Protein AF-A0A7R8V3U2-F1 (afdb_monomer_lite)

InterPro domains:
  IPR004119 Ecdysteroid kinase-like [PF02958] (1-70)
  IPR011009 Protein kinase-like domain superfamily [SSF56112] (1-58)

pLDDT: mean 94.87, std 3.19, range [77.06, 98.0]

Secondary structure (DSSP, 8-state):
--GGGEEEEEETTEEEEEEE---TT--S--HHHHHHHHHHHSS-HHHHHHHHHHIIIIIIIHHHHHHHHHTT-S----HHHHHHH--

Foldseek 3Di:
DECVQKDFDDDPRDGDDIDGHDCVPDDPDDPLVVVQVHLVHYDDPVCSVPCVCVCLPPPPLVVQQVVCVVVVPPDRDDSVRSVVSHD

Organism: Hermetia illucens (NCBI:txid343691)

Radius of gyration: 14.18 Å; chains: 1; bounding box: 32×32×34 Å

Structure (mmCIF, N/CA/C/O backbone):
data_AF-A0A7R8V3U2-F1
#
_entry.id   AF-A0A7R8V3U2-F1
#
loop_
_atom_site.group_PDB
_atom_site.id
_atom_site.type_symbol
_atom_site.label_atom_id
_atom_site.label_alt_id
_atom_site.label_comp_id
_atom_site.label_asym_id
_atom_site.label_entity_id
_atom_site.label_seq_id
_atom_site.pdbx_PDB_ins_code
_atom_site.Cartn_x
_atom_site.Cartn_y
_atom_site.Cartn_z
_atom_site.occupancy
_atom_site.B_iso_or_equiv
_atom_site.auth_seq_id
_atom_site.auth_comp_id
_atom_site.auth_asym_id
_atom_site.auth_atom_id
_atom_site.pdbx_PDB_model_num
ATOM 1 N N . MET A 1 1 ? -6.525 4.745 -5.285 1.00 81.25 1 MET A N 1
ATOM 2 C CA . MET A 1 1 ? -7.842 4.584 -4.610 1.00 81.25 1 MET A CA 1
ATOM 3 C C . MET A 1 1 ? -7.986 5.519 -3.408 1.00 81.25 1 MET A C 1
ATOM 5 O O . MET A 1 1 ? -7.019 5.685 -2.679 1.00 81.25 1 MET A O 1
ATOM 9 N N . TRP A 1 2 ? -9.155 6.127 -3.195 1.00 88.94 2 TRP A N 1
ATOM 10 C CA . TRP A 1 2 ? -9.461 6.963 -2.020 1.00 88.94 2 TRP A CA 1
ATOM 11 C C . TRP A 1 2 ? -10.223 6.149 -0.967 1.00 88.94 2 TRP A C 1
ATOM 13 O O . TRP A 1 2 ? -11.092 5.363 -1.337 1.00 88.94 2 TRP A O 1
ATOM 23 N N . VAL A 1 3 ? -9.935 6.334 0.327 1.00 89.75 3 VAL A N 1
ATOM 24 C CA . VAL A 1 3 ? -10.565 5.554 1.414 1.00 89.75 3 VAL A CA 1
ATOM 25 C C . VAL A 1 3 ? -12.091 5.655 1.453 1.00 89.75 3 VAL A C 1
ATOM 27 O O . VAL A 1 3 ? -12.740 4.690 1.837 1.00 89.75 3 VAL A O 1
ATOM 30 N N . ASN A 1 4 ? -12.686 6.755 0.985 1.00 92.62 4 ASN A N 1
ATOM 31 C CA . ASN A 1 4 ? -14.149 6.882 0.950 1.00 92.62 4 ASN A CA 1
ATOM 32 C C . ASN A 1 4 ? -14.814 5.978 -0.100 1.00 92.62 4 ASN A C 1
ATOM 34 O O . ASN A 1 4 ? -16.014 5.731 -0.012 1.00 92.62 4 ASN A O 1
ATOM 38 N N . ASN A 1 5 ? -14.040 5.431 -1.041 1.00 94.81 5 ASN A N 1
ATOM 39 C CA . ASN A 1 5 ? -14.507 4.428 -2.000 1.00 94.81 5 ASN A CA 1
ATOM 40 C C . ASN A 1 5 ? -14.345 2.995 -1.450 1.00 94.81 5 ASN A C 1
ATOM 42 O O . ASN A 1 5 ? -14.396 2.020 -2.201 1.00 94.81 5 ASN A O 1
ATOM 46 N N . ILE A 1 6 ? -14.144 2.858 -0.136 1.00 95.25 6 ILE A N 1
ATOM 47 C CA . ILE A 1 6 ? -14.029 1.589 0.576 1.00 95.25 6 ILE A CA 1
ATOM 48 C C . ILE A 1 6 ? -15.096 1.557 1.669 1.00 95.25 6 ILE A C 1
ATOM 50 O O . ILE A 1 6 ? -15.099 2.382 2.580 1.00 95.25 6 ILE A O 1
ATOM 54 N N . MET A 1 7 ? -15.999 0.582 1.594 1.00 96.50 7 MET A N 1
ATOM 55 C CA . MET A 1 7 ? -16.993 0.345 2.638 1.00 96.50 7 MET A CA 1
ATOM 56 C C . MET A 1 7 ? -16.564 -0.814 3.528 1.00 96.50 7 MET A C 1
ATOM 58 O O . MET A 1 7 ? -16.140 -1.865 3.044 1.00 96.50 7 MET A O 1
ATOM 62 N N . PHE A 1 8 ? -16.744 -0.634 4.833 1.00 96.62 8 PHE A N 1
ATOM 63 C CA . PHE A 1 8 ? -16.450 -1.638 5.847 1.00 96.62 8 PHE A CA 1
ATOM 64 C C . PHE A 1 8 ? -17.748 -2.079 6.528 1.00 96.62 8 PHE A C 1
ATOM 66 O O . PHE A 1 8 ? -18.535 -1.246 6.980 1.00 96.62 8 PHE A O 1
ATOM 73 N N . LYS A 1 9 ? -17.970 -3.392 6.623 1.00 97.38 9 LYS A N 1
ATOM 74 C CA . LYS A 1 9 ? -19.007 -3.965 7.491 1.00 97.38 9 LYS A CA 1
ATOM 75 C C . LYS A 1 9 ? -18.427 -4.103 8.893 1.00 97.38 9 LYS A C 1
ATOM 77 O O . LYS A 1 9 ? -17.352 -4.680 9.029 1.00 97.38 9 LYS A O 1
ATOM 82 N N . TYR A 1 10 ? -19.146 -3.636 9.910 1.00 97.56 10 TYR A N 1
ATOM 83 C CA . TYR A 1 10 ? -18.732 -3.751 11.309 1.00 97.56 10 TYR A CA 1
ATOM 84 C C . TYR A 1 10 ? -19.639 -4.704 12.083 1.00 97.56 10 TYR A C 1
ATOM 86 O O . TYR A 1 10 ? -20.861 -4.648 11.950 1.00 97.56 10 TYR A O 1
ATOM 94 N N . GLU A 1 11 ? -19.035 -5.538 12.922 1.00 97.56 11 GLU A N 1
ATOM 95 C CA . GLU A 1 11 ? -19.712 -6.357 13.931 1.00 97.56 11 GLU A CA 1
ATOM 96 C C . GLU A 1 11 ? -18.960 -6.162 15.252 1.00 97.56 11 GLU A C 1
ATOM 98 O O . GLU A 1 11 ? -17.731 -6.148 15.266 1.00 97.56 11 GLU A O 1
ATOM 103 N N . GLU A 1 12 ? -19.686 -5.906 16.344 1.00 96.62 12 GLU A N 1
ATOM 104 C CA . GLU A 1 12 ? -19.097 -5.648 17.675 1.00 96.62 12 GLU A CA 1
ATOM 105 C C . GLU A 1 12 ? -17.994 -4.562 17.675 1.00 96.62 12 GLU A C 1
ATOM 107 O O . GLU A 1 12 ? -17.007 -4.631 18.403 1.00 96.62 12 GLU A O 1
ATOM 112 N N . GLY A 1 13 ? -18.141 -3.539 16.824 1.00 95.25 13 GLY A N 1
ATOM 113 C CA . GLY A 1 13 ? -17.180 -2.436 16.698 1.00 95.25 13 GLY A CA 1
ATOM 114 C C . GLY A 1 13 ? -15.927 -2.748 15.872 1.00 95.25 13 GLY A C 1
ATOM 115 O O . GLY A 1 13 ? -15.099 -1.859 15.684 1.00 95.25 13 GLY A O 1
ATOM 116 N N . SER A 1 14 ? -15.799 -3.961 15.329 1.00 95.62 14 SER A N 1
ATOM 117 C CA . SER A 1 14 ? -14.654 -4.382 14.513 1.00 95.62 14 SER A CA 1
ATOM 118 C C . SER A 1 14 ? -15.045 -4.589 13.045 1.00 95.62 14 SER A C 1
ATOM 120 O O . SER A 1 14 ? -16.127 -5.114 12.773 1.00 95.62 14 SER A O 1
ATOM 122 N N . PRO A 1 15 ? -14.199 -4.196 12.073 1.00 96.06 15 PRO A N 1
ATOM 123 C CA . PRO A 1 15 ? -14.481 -4.433 10.663 1.00 96.06 15 PRO A CA 1
ATOM 124 C C . PRO A 1 15 ? -14.349 -5.929 10.341 1.00 96.06 15 PRO A C 1
ATOM 126 O O . PRO A 1 15 ? -13.297 -6.524 10.565 1.00 96.06 15 PRO A O 1
ATOM 129 N N . THR A 1 16 ? -15.401 -6.536 9.792 1.00 97.38 16 THR A N 1
ATOM 130 C CA . THR A 1 16 ? -15.422 -7.962 9.421 1.00 97.38 16 THR A CA 1
ATOM 131 C C . THR A 1 16 ? -15.344 -8.189 7.919 1.00 97.38 16 THR A C 1
ATOM 133 O O . THR A 1 16 ? -14.859 -9.227 7.479 1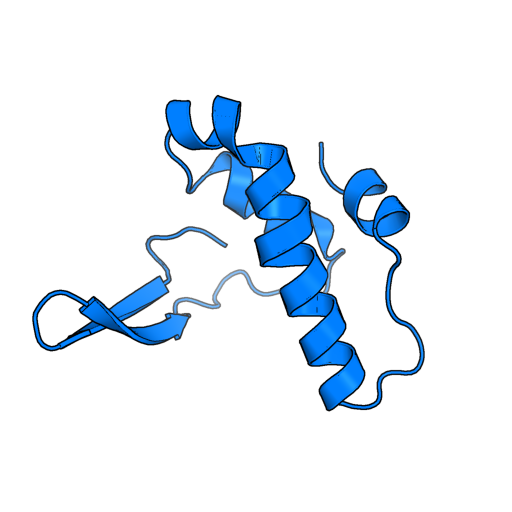.00 97.38 16 THR A O 1
ATOM 136 N N . HIS A 1 17 ? -15.818 -7.231 7.119 1.00 97.25 17 HIS A N 1
ATOM 137 C CA . HIS A 1 17 ? -15.798 -7.316 5.660 1.00 97.25 17 HIS A CA 1
ATOM 138 C C . HIS A 1 17 ? -15.445 -5.964 5.057 1.00 97.25 17 HIS A C 1
ATOM 140 O O . HIS A 1 17 ? -15.738 -4.916 5.633 1.00 97.25 17 HIS A O 1
ATOM 146 N N . VAL A 1 18 ? -14.858 -6.004 3.866 1.00 96.00 18 VAL A N 1
ATOM 147 C CA . VAL A 1 18 ? -14.497 -4.820 3.096 1.00 96.00 18 VAL A CA 1
ATOM 148 C C . VAL A 1 18 ? -14.943 -4.998 1.652 1.00 96.00 18 VAL A C 1
ATOM 150 O O . VAL A 1 18 ? -14.778 -6.075 1.076 1.00 96.00 18 VAL A O 1
ATOM 153 N N . VAL A 1 19 ? -15.512 -3.948 1.069 1.00 96.38 19 VAL A N 1
ATOM 154 C CA . VAL A 1 19 ? -15.823 -3.885 -0.361 1.00 96.38 19 VAL A CA 1
ATOM 155 C C . VAL A 1 19 ? -15.332 -2.562 -0.934 1.00 96.38 19 VAL A C 1
ATOM 157 O O . VAL A 1 19 ? -15.471 -1.510 -0.312 1.00 96.38 19 VAL A O 1
ATOM 160 N N . MET A 1 20 ? -14.742 -2.625 -2.125 1.00 95.56 20 MET A N 1
ATOM 161 C CA . MET A 1 20 ? -14.349 -1.449 -2.899 1.00 95.56 20 MET A CA 1
ATOM 162 C C . MET A 1 20 ? -15.496 -1.094 -3.842 1.00 95.56 20 MET A C 1
ATOM 164 O O . MET A 1 20 ? -16.099 -1.984 -4.446 1.00 95.56 20 MET A O 1
ATOM 168 N N . ILE A 1 21 ? -15.809 0.191 -3.941 1.00 95.50 21 ILE A N 1
ATOM 169 C CA . ILE A 1 21 ? -16.870 0.720 -4.796 1.00 95.50 21 ILE A CA 1
ATOM 170 C C . ILE A 1 21 ? -16.326 1.823 -5.700 1.00 95.50 21 ILE A C 1
ATOM 172 O O . ILE A 1 21 ? -15.170 2.216 -5.583 1.00 95.50 21 ILE A O 1
ATOM 176 N N . ASP A 1 22 ? -17.184 2.324 -6.588 1.00 95.38 22 ASP A N 1
ATOM 177 C CA . ASP A 1 22 ? -16.885 3.464 -7.454 1.00 95.38 22 ASP A CA 1
ATOM 178 C C . ASP A 1 22 ? -15.621 3.270 -8.322 1.00 95.38 22 ASP A C 1
ATOM 180 O O . ASP A 1 22 ? -14.562 3.865 -8.115 1.00 95.38 22 ASP A O 1
ATOM 184 N N . PHE A 1 23 ? -15.762 2.403 -9.331 1.00 94.25 23 PHE A N 1
ATOM 185 C CA . PHE A 1 23 ? -14.712 2.029 -10.288 1.00 94.25 23 PHE A CA 1
ATOM 186 C C . PHE A 1 23 ? -14.669 2.929 -11.536 1.00 94.25 23 PHE A C 1
ATOM 188 O O . PHE A 1 23 ? -14.087 2.554 -12.553 1.00 94.25 23 PHE A O 1
ATOM 195 N N . GLN A 1 24 ? -15.279 4.119 -11.494 1.00 93.75 24 GLN A N 1
ATOM 196 C CA . GLN A 1 24 ? -15.377 5.012 -12.659 1.00 93.75 24 GLN A CA 1
ATOM 197 C C . GLN A 1 24 ? -14.010 5.457 -13.220 1.00 93.75 24 GLN A C 1
ATOM 199 O O . GLN A 1 24 ? -13.913 5.820 -14.388 1.00 93.75 24 GLN A O 1
ATOM 204 N N . GLY A 1 25 ? -12.954 5.412 -12.397 1.00 88.44 25 GLY A N 1
ATOM 205 C CA . GLY A 1 25 ? -11.578 5.764 -12.765 1.00 88.44 25 GLY A CA 1
ATOM 206 C C . GLY A 1 25 ? -10.625 4.575 -12.936 1.00 88.44 25 GLY A C 1
ATOM 207 O O . GLY A 1 25 ? -9.413 4.780 -12.945 1.00 88.44 25 GLY A O 1
ATOM 208 N N . SER A 1 26 ? -11.124 3.338 -13.010 1.00 91.75 26 SER A N 1
ATOM 209 C CA . SER A 1 26 ? -10.264 2.157 -13.147 1.00 91.75 26 SER A CA 1
ATOM 210 C C . SER A 1 26 ? -9.614 2.076 -14.530 1.00 91.75 26 SER A C 1
ATOM 212 O O . SER A 1 26 ? -10.288 2.156 -15.555 1.00 91.75 26 SER A O 1
ATOM 214 N N . ALA A 1 27 ? -8.298 1.867 -14.556 1.00 93.75 27 ALA A N 1
ATOM 215 C CA . ALA A 1 27 ? -7.505 1.757 -15.777 1.00 93.75 27 ALA A CA 1
ATOM 216 C C . ALA A 1 27 ? -6.344 0.764 -15.598 1.00 93.75 27 ALA A C 1
ATOM 218 O O . ALA A 1 27 ? -5.924 0.482 -14.478 1.00 93.75 27 ALA A O 1
ATOM 219 N N . PHE A 1 28 ? -5.801 0.257 -16.709 1.00 94.25 28 PHE A N 1
ATOM 220 C CA . PHE A 1 28 ? -4.567 -0.534 -16.702 1.00 94.25 28 PHE A CA 1
ATOM 221 C C . PHE A 1 28 ? -3.355 0.397 -16.680 1.00 94.25 28 PHE A C 1
ATOM 223 O O . PHE A 1 28 ? -3.034 1.040 -17.679 1.00 94.25 28 PHE A O 1
ATOM 230 N N . VAL A 1 29 ? -2.699 0.480 -15.529 1.00 92.19 29 VAL A N 1
ATOM 231 C CA . VAL A 1 29 ? -1.595 1.405 -15.246 1.00 92.19 29 VAL A CA 1
ATOM 232 C C . VAL A 1 29 ? -0.565 0.733 -14.333 1.00 92.19 29 VAL A C 1
ATOM 234 O O . VAL A 1 29 ? -0.767 -0.394 -13.882 1.00 92.19 29 VAL A O 1
ATOM 237 N N . SER A 1 30 ? 0.552 1.415 -14.068 1.00 92.31 30 SER A N 1
ATOM 238 C CA . SER A 1 30 ? 1.527 0.970 -13.064 1.00 92.31 30 SER A CA 1
ATOM 239 C C . SER A 1 30 ? 0.882 0.881 -11.673 1.00 92.31 30 SER A C 1
ATOM 241 O O . SER A 1 30 ? 0.078 1.733 -11.288 1.00 92.31 30 SER A O 1
ATOM 243 N N . LEU A 1 31 ? 1.285 -0.145 -10.920 1.00 89.00 31 LEU A N 1
ATOM 244 C CA . LEU A 1 31 ? 0.844 -0.451 -9.555 1.00 89.00 31 LEU A CA 1
ATOM 245 C C . LEU A 1 31 ? 1.057 0.745 -8.613 1.00 89.00 31 LEU A C 1
ATOM 247 O O . LEU A 1 31 ? 0.230 1.045 -7.748 1.00 89.00 31 LEU A O 1
ATOM 251 N N . GLY A 1 32 ? 2.156 1.469 -8.815 1.00 92.81 32 GLY A N 1
ATOM 252 C CA . GLY A 1 32 ? 2.531 2.637 -8.044 1.00 92.81 32 GLY A CA 1
ATOM 253 C C . GLY A 1 32 ? 1.549 3.786 -8.167 1.00 92.81 32 GLY A C 1
ATOM 254 O O . GLY A 1 32 ? 1.437 4.561 -7.219 1.00 92.81 32 GLY A O 1
ATOM 255 N N . LEU A 1 33 ? 0.799 3.908 -9.269 1.00 93.69 33 LEU A N 1
ATOM 256 C CA . LEU A 1 33 ? -0.207 4.967 -9.375 1.00 93.69 33 LEU A CA 1
ATOM 257 C C . LEU A 1 33 ? -1.268 4.808 -8.280 1.00 93.69 33 LEU A C 1
ATOM 259 O O . LEU A 1 33 ? -1.595 5.777 -7.592 1.00 93.69 33 LEU A O 1
ATOM 263 N N . ASP A 1 34 ? -1.737 3.580 -8.058 1.00 92.31 34 ASP A N 1
ATOM 264 C CA . ASP A 1 34 ? -2.735 3.288 -7.032 1.00 92.31 34 ASP A CA 1
ATOM 265 C C . ASP A 1 34 ? -2.212 3.538 -5.617 1.00 92.31 34 ASP A C 1
ATOM 267 O O . ASP A 1 34 ? -2.924 4.140 -4.802 1.00 92.31 34 ASP A O 1
ATOM 271 N N . VAL A 1 35 ? -0.972 3.122 -5.334 1.00 93.94 35 VAL A N 1
ATOM 272 C CA . VAL A 1 35 ? -0.338 3.280 -4.014 1.00 93.94 35 VAL A CA 1
ATOM 273 C C . VAL A 1 35 ? -0.083 4.743 -3.697 1.00 93.94 35 VAL A C 1
ATOM 275 O O . VAL A 1 35 ? -0.468 5.209 -2.626 1.00 93.94 35 VAL A O 1
ATOM 278 N N . ASN A 1 36 ? 0.529 5.486 -4.622 1.00 94.94 36 ASN A N 1
ATOM 279 C CA . ASN A 1 36 ? 0.809 6.907 -4.424 1.00 94.94 36 ASN A CA 1
ATOM 280 C C . ASN A 1 36 ? -0.488 7.692 -4.240 1.00 94.94 36 ASN A C 1
ATOM 282 O O . ASN A 1 36 ? -0.586 8.511 -3.329 1.00 94.94 36 ASN A O 1
ATOM 286 N N . TYR A 1 37 ? -1.505 7.405 -5.057 1.00 93.94 37 TYR A N 1
ATOM 287 C CA . TYR A 1 37 ? -2.806 8.043 -4.909 1.00 93.94 37 TYR A CA 1
ATOM 288 C C . TYR A 1 37 ? -3.422 7.745 -3.538 1.00 93.94 37 TYR A C 1
ATOM 290 O O . TYR A 1 37 ? -3.917 8.654 -2.873 1.00 93.94 37 TYR A O 1
ATOM 298 N N . PHE A 1 38 ? -3.380 6.485 -3.086 1.00 94.50 38 PHE A N 1
ATOM 299 C CA . PHE A 1 38 ? -3.894 6.125 -1.767 1.00 94.50 38 PHE A CA 1
ATOM 300 C C . PHE A 1 38 ? -3.146 6.864 -0.656 1.00 94.50 38 PHE A C 1
ATOM 302 O O . PHE A 1 38 ? -3.793 7.506 0.168 1.00 94.50 38 PHE A O 1
ATOM 309 N N . LEU A 1 39 ? -1.809 6.831 -0.665 1.00 95.12 39 LEU A N 1
ATOM 310 C CA . LEU A 1 39 ? -0.961 7.483 0.338 1.00 95.12 39 LEU A CA 1
ATOM 311 C C . LEU A 1 39 ? -1.132 9.007 0.375 1.00 95.12 39 LEU A C 1
ATOM 313 O O . LEU A 1 39 ? -1.009 9.593 1.446 1.00 95.12 39 LEU A O 1
ATOM 317 N N . ALA A 1 40 ? -1.435 9.637 -0.760 1.00 94.31 40 ALA A N 1
ATOM 318 C CA . ALA A 1 40 ? -1.678 11.074 -0.835 1.00 94.31 40 ALA A CA 1
ATOM 319 C C . ALA A 1 40 ? -3.071 11.478 -0.322 1.00 94.31 40 ALA A C 1
ATOM 321 O O . ALA A 1 40 ? -3.217 12.543 0.271 1.00 94.31 40 ALA A O 1
ATOM 322 N N . MET A 1 41 ? -4.092 10.647 -0.557 1.00 93.94 41 MET A N 1
ATOM 323 C CA . MET A 1 41 ? -5.497 11.038 -0.363 1.00 93.94 41 MET A CA 1
ATOM 324 C C . MET A 1 41 ? -6.165 10.443 0.880 1.00 93.94 41 MET A C 1
ATOM 326 O O . MET A 1 41 ? -7.248 10.896 1.249 1.00 93.94 41 MET A O 1
ATOM 330 N N . SER A 1 42 ? -5.592 9.398 1.484 1.00 95.44 42 SER A N 1
ATOM 331 C CA . SER A 1 42 ? -6.307 8.573 2.471 1.00 95.44 42 SER A CA 1
ATOM 332 C C . SER A 1 42 ? -5.761 8.648 3.902 1.00 95.44 42 SER A C 1
ATOM 334 O O . SER A 1 42 ? -6.559 8.872 4.814 1.00 95.44 42 SER A O 1
ATOM 336 N N . PRO A 1 43 ? -4.453 8.461 4.170 1.00 95.44 43 PRO A N 1
ATOM 337 C CA . PRO A 1 43 ? -3.936 8.542 5.529 1.00 95.44 43 PRO A CA 1
ATOM 338 C C . PRO A 1 43 ? -4.011 9.965 6.084 1.00 95.44 43 PRO A C 1
ATOM 340 O O . PRO A 1 43 ? -3.812 10.945 5.368 1.00 95.44 43 PRO A O 1
ATOM 343 N N . SER A 1 44 ? -4.196 10.087 7.399 1.00 96.06 44 SER A N 1
ATOM 344 C CA . SER A 1 44 ? -3.948 11.366 8.063 1.00 96.06 44 SER A CA 1
ATOM 345 C C . SER A 1 44 ? -2.457 11.731 7.970 1.00 96.06 44 SER A C 1
ATOM 347 O O . SER A 1 44 ? -1.613 10.829 7.909 1.00 96.06 44 SER A O 1
ATOM 349 N N . PRO A 1 45 ? -2.089 13.024 8.042 1.00 96.00 45 PRO A N 1
ATOM 350 C CA . PRO A 1 45 ? -0.687 13.443 7.982 1.00 96.00 45 PRO A CA 1
ATOM 351 C C . PRO A 1 45 ? 0.202 12.746 9.019 1.00 96.00 45 PRO A C 1
ATOM 353 O O . PRO A 1 45 ? 1.325 12.354 8.719 1.00 96.00 45 PRO A O 1
ATOM 356 N N . HIS A 1 46 ? -0.323 12.522 10.228 1.00 97.44 46 HIS A N 1
ATOM 357 C CA . HIS A 1 46 ? 0.391 11.803 11.281 1.00 97.44 46 HIS A CA 1
ATOM 358 C C . HIS A 1 46 ? 0.663 10.341 10.907 1.00 97.44 46 HIS A C 1
ATOM 360 O O . HIS A 1 46 ? 1.761 9.838 11.141 1.00 97.44 46 HIS A O 1
ATOM 366 N N . VAL A 1 47 ? -0.322 9.644 10.334 1.00 96.94 47 VAL A N 1
ATOM 367 C CA . VAL A 1 47 ? -0.134 8.259 9.883 1.00 96.94 47 VAL A CA 1
ATOM 368 C C . VAL A 1 47 ? 0.850 8.224 8.721 1.00 96.94 47 VAL A C 1
ATOM 370 O O . VAL A 1 47 ? 1.785 7.434 8.761 1.00 96.94 47 VAL A O 1
ATOM 373 N N . LEU A 1 48 ? 0.707 9.107 7.731 1.00 95.69 48 LEU A N 1
ATOM 374 C CA . LEU A 1 48 ? 1.631 9.161 6.601 1.00 95.69 48 LEU A CA 1
ATOM 375 C C . LEU A 1 48 ? 3.073 9.399 7.069 1.00 95.69 48 LEU A C 1
ATOM 377 O O . LEU A 1 48 ? 3.969 8.673 6.664 1.00 95.69 48 LEU A O 1
ATOM 381 N N . MET A 1 49 ? 3.304 10.351 7.973 1.00 95.88 49 MET A N 1
ATOM 382 C CA . MET A 1 49 ? 4.654 10.678 8.441 1.00 95.88 49 MET A CA 1
ATOM 383 C C . MET A 1 49 ? 5.309 9.550 9.248 1.00 95.88 49 MET A C 1
ATOM 385 O O . MET A 1 49 ? 6.510 9.344 9.138 1.00 95.88 49 MET A O 1
ATOM 389 N N . ASN A 1 50 ? 4.536 8.822 10.058 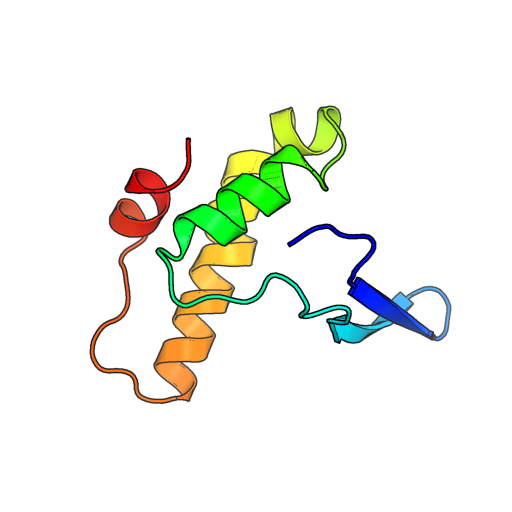1.00 97.81 50 ASN A N 1
ATOM 390 C CA . ASN A 1 50 ? 5.094 7.855 11.010 1.00 97.81 50 ASN A CA 1
ATOM 391 C C . ASN A 1 50 ? 4.956 6.390 10.575 1.00 97.81 50 ASN A C 1
ATOM 393 O O . ASN A 1 50 ? 5.522 5.505 11.216 1.00 97.81 50 ASN A O 1
ATOM 397 N N . LYS A 1 51 ? 4.135 6.109 9.557 1.00 97.31 51 LYS A N 1
ATOM 398 C CA . LYS A 1 51 ? 3.750 4.749 9.153 1.00 97.31 51 LYS A CA 1
ATOM 399 C C . LYS A 1 51 ? 3.873 4.499 7.652 1.00 97.31 51 LYS A C 1
ATOM 401 O O . LYS A 1 51 ? 3.456 3.432 7.210 1.00 97.31 51 LYS A O 1
ATOM 406 N N . LYS A 1 52 ? 4.444 5.421 6.863 1.00 95.50 52 LYS A N 1
ATOM 407 C CA . LYS A 1 52 ? 4.606 5.243 5.407 1.00 95.50 52 LYS A CA 1
ATOM 408 C C . LYS A 1 52 ? 5.339 3.948 5.069 1.00 95.50 52 LYS A C 1
ATOM 410 O O . LYS A 1 52 ? 4.804 3.167 4.284 1.00 95.50 52 LYS A O 1
ATOM 415 N N . GLU A 1 53 ? 6.499 3.673 5.673 1.00 96.06 53 GLU A N 1
ATOM 416 C CA . GLU A 1 53 ? 7.215 2.421 5.393 1.00 96.06 53 GLU A CA 1
ATOM 417 C C . GLU A 1 53 ? 6.385 1.197 5.785 1.00 96.06 53 GLU A C 1
ATOM 419 O O . GLU A 1 53 ? 6.301 0.241 5.023 1.00 96.06 53 GLU A O 1
ATOM 424 N N . GLU A 1 54 ? 5.709 1.232 6.935 1.00 97.06 54 GLU A N 1
ATOM 425 C CA . GLU A 1 54 ? 4.875 0.116 7.390 1.00 97.06 54 GLU A CA 1
ATOM 426 C C . GLU A 1 54 ? 3.699 -0.161 6.435 1.00 97.06 54 GLU A C 1
ATOM 428 O O . GLU A 1 54 ? 3.423 -1.319 6.112 1.00 97.06 54 GLU A O 1
ATOM 433 N N . LEU A 1 55 ? 3.047 0.890 5.929 1.00 96.19 55 LEU A N 1
ATOM 434 C CA . LEU A 1 55 ? 1.971 0.787 4.941 1.00 96.19 55 LEU A CA 1
ATOM 435 C C . LEU A 1 55 ? 2.469 0.216 3.606 1.00 96.19 55 LEU A C 1
ATOM 437 O O . LEU A 1 55 ? 1.784 -0.607 2.999 1.00 96.19 55 LEU A O 1
ATOM 441 N N . ILE A 1 56 ? 3.658 0.612 3.152 1.00 96.44 56 ILE A N 1
ATOM 442 C CA . ILE A 1 56 ? 4.227 0.127 1.887 1.00 96.44 56 ILE A CA 1
ATOM 443 C C . ILE A 1 56 ? 4.705 -1.319 2.032 1.00 96.44 56 ILE A C 1
ATOM 445 O O . ILE A 1 56 ? 4.329 -2.178 1.238 1.00 96.44 56 ILE A O 1
ATOM 449 N N . GLU A 1 57 ? 5.533 -1.599 3.037 1.00 96.38 57 GLU A N 1
ATOM 450 C CA . GLU A 1 57 ? 6.213 -2.886 3.171 1.00 96.38 57 GLU A CA 1
ATOM 451 C C . GLU A 1 57 ? 5.282 -3.971 3.702 1.00 96.38 57 GLU A C 1
ATOM 453 O O . GLU A 1 57 ? 5.214 -5.055 3.125 1.00 96.38 57 GLU A O 1
ATOM 458 N N . LYS A 1 58 ? 4.555 -3.698 4.793 1.00 96.06 58 LYS A N 1
ATOM 459 C CA . LYS A 1 58 ? 3.769 -4.731 5.479 1.00 96.06 58 LYS A CA 1
ATOM 460 C C . LYS A 1 58 ? 2.348 -4.842 4.955 1.00 96.06 58 LYS A C 1
ATOM 462 O O . LYS A 1 58 ? 1.845 -5.955 4.856 1.00 96.06 58 LYS A O 1
ATOM 467 N N . ALA A 1 59 ? 1.692 -3.722 4.650 1.00 95.12 59 ALA A N 1
ATOM 468 C CA . ALA A 1 59 ? 0.310 -3.765 4.178 1.00 95.12 59 ALA A CA 1
ATOM 469 C C . ALA A 1 59 ? 0.245 -4.009 2.664 1.00 95.12 59 ALA A C 1
ATOM 471 O O . ALA A 1 59 ? -0.332 -5.006 2.229 1.00 95.12 59 ALA A O 1
ATOM 472 N N . TYR A 1 60 ? 0.865 -3.143 1.859 1.00 95.81 60 TYR A N 1
ATOM 473 C CA . TYR A 1 60 ? 0.744 -3.225 0.405 1.00 95.81 60 TYR A CA 1
ATOM 474 C C . TYR A 1 60 ? 1.590 -4.348 -0.209 1.00 95.81 60 TYR A C 1
ATOM 476 O O . TYR A 1 60 ? 1.042 -5.237 -0.858 1.00 95.81 60 TYR A O 1
ATOM 484 N N . PHE A 1 61 ? 2.911 -4.349 0.007 1.00 96.94 61 PHE A N 1
ATOM 485 C CA . PHE A 1 61 ? 3.816 -5.298 -0.650 1.00 96.94 61 PHE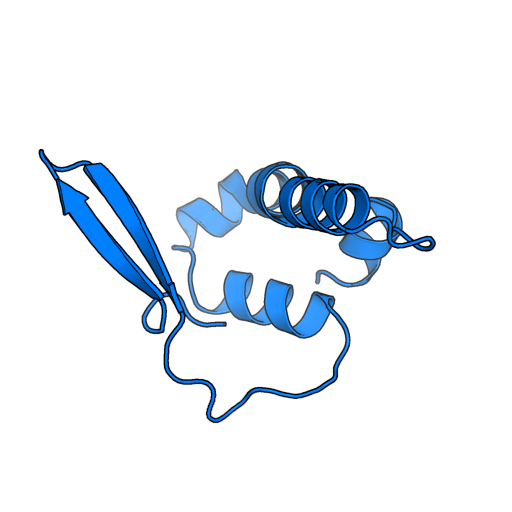 A CA 1
ATOM 486 C C . PHE A 1 61 ? 3.531 -6.752 -0.259 1.00 96.94 61 PHE A C 1
ATOM 488 O O . PHE A 1 61 ? 3.390 -7.594 -1.146 1.00 96.94 61 PHE A O 1
ATOM 495 N N . LEU A 1 62 ? 3.392 -7.061 1.037 1.00 97.62 62 LEU A N 1
ATOM 496 C CA . LEU A 1 62 ? 3.048 -8.427 1.453 1.00 97.62 62 LEU A CA 1
ATOM 497 C C . LEU A 1 62 ? 1.664 -8.847 0.949 1.00 97.62 62 LEU A C 1
ATOM 499 O O . LEU A 1 62 ? 1.510 -9.978 0.497 1.00 97.62 62 LEU A O 1
ATOM 503 N N . GLY A 1 63 ? 0.670 -7.952 0.976 1.00 96.62 63 GLY A N 1
ATOM 504 C CA . GLY A 1 63 ? -0.662 -8.234 0.437 1.00 96.62 63 GLY A CA 1
ATOM 505 C C . GLY A 1 63 ? -0.626 -8.566 -1.057 1.00 96.62 63 GLY A C 1
ATOM 506 O O . GLY A 1 63 ? -1.191 -9.579 -1.480 1.00 96.62 63 GLY A O 1
ATOM 507 N N . LEU A 1 64 ? 0.096 -7.761 -1.842 1.00 96.06 64 LEU A N 1
ATOM 508 C CA . LEU A 1 64 ? 0.308 -7.981 -3.272 1.00 96.06 64 LEU A CA 1
ATOM 509 C C . LEU A 1 64 ? 1.028 -9.308 -3.524 1.00 96.06 64 LEU A C 1
ATOM 511 O O . LEU A 1 64 ? 0.524 -10.145 -4.271 1.00 96.06 64 LEU A O 1
ATOM 515 N N . LYS A 1 65 ? 2.171 -9.525 -2.865 1.00 97.31 65 LYS A N 1
ATOM 516 C CA . LYS A 1 65 ? 2.979 -10.741 -2.997 1.00 97.31 65 LYS A CA 1
ATOM 517 C C . LYS A 1 65 ? 2.158 -11.993 -2.691 1.00 97.31 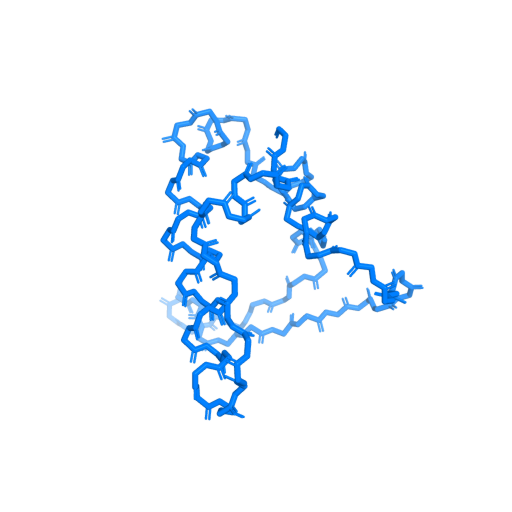65 LYS A C 1
ATOM 519 O O . LYS A 1 65 ? 2.057 -12.868 -3.545 1.00 97.31 65 LYS A O 1
ATOM 524 N N . ASN A 1 66 ? 1.514 -12.041 -1.526 1.00 97.94 66 ASN A N 1
ATOM 525 C CA . ASN A 1 66 ? 0.719 -13.193 -1.099 1.00 97.94 66 ASN A CA 1
ATOM 526 C C . ASN A 1 66 ? -0.434 -13.476 -2.074 1.00 97.94 66 ASN A C 1
ATOM 528 O O . ASN A 1 66 ? -0.753 -14.632 -2.348 1.00 97.94 66 ASN A O 1
ATOM 532 N N . THR A 1 67 ? -1.058 -12.426 -2.617 1.00 97.00 67 THR A N 1
ATOM 533 C CA . THR A 1 67 ? -2.139 -12.565 -3.601 1.00 97.00 67 THR A CA 1
ATOM 534 C C . THR A 1 67 ? -1.614 -13.139 -4.915 1.00 97.00 67 THR A C 1
ATOM 536 O O . THR A 1 67 ? -2.180 -14.102 -5.431 1.00 97.00 67 THR A O 1
ATOM 539 N N . LEU A 1 68 ? -0.511 -12.606 -5.443 1.00 97.06 68 LEU A N 1
ATOM 540 C CA . LEU A 1 68 ? 0.100 -13.101 -6.680 1.00 97.06 68 LEU A CA 1
ATOM 541 C C . LEU A 1 68 ? 0.581 -14.555 -6.541 1.00 97.06 68 LEU A C 1
ATOM 543 O O . LEU A 1 68 ? 0.326 -15.364 -7.434 1.00 97.06 68 LEU A O 1
ATOM 547 N N . GLU A 1 69 ? 1.196 -14.909 -5.408 1.00 97.69 69 GLU A N 1
ATOM 548 C CA . GLU A 1 69 ? 1.615 -16.283 -5.093 1.00 97.69 69 GLU A CA 1
ATOM 549 C C . GLU A 1 69 ? 0.420 -17.238 -5.037 1.00 97.69 69 GLU A C 1
ATOM 551 O O . GLU A 1 69 ? 0.432 -18.288 -5.683 1.00 97.69 69 GLU A O 1
ATOM 556 N N . LYS A 1 70 ? -0.651 -16.851 -4.332 1.00 98.00 70 LYS A N 1
ATOM 557 C CA . LYS A 1 70 ? -1.892 -17.636 -4.233 1.00 98.00 70 LYS A CA 1
ATOM 558 C C . LYS A 1 70 ? -2.517 -17.922 -5.601 1.00 98.00 70 LYS A C 1
ATOM 560 O O . LYS A 1 70 ? -3.133 -18.969 -5.783 1.00 98.00 70 LYS A O 1
ATOM 565 N N . HIS A 1 71 ? -2.360 -17.007 -6.554 1.00 97.50 71 HIS A N 1
ATOM 566 C CA . HIS A 1 71 ? -2.859 -17.149 -7.922 1.00 97.50 71 HIS A CA 1
ATOM 567 C C . HIS A 1 71 ? -1.809 -17.686 -8.911 1.00 97.50 71 HIS A C 1
ATOM 569 O O . HIS A 1 71 ? -2.049 -17.665 -10.117 1.00 97.50 71 HIS A O 1
ATOM 575 N N . ALA A 1 72 ? -0.673 -18.195 -8.417 1.00 96.75 72 ALA A N 1
ATOM 576 C CA . ALA A 1 72 ? 0.408 -18.788 -9.205 1.00 96.75 72 ALA A CA 1
ATOM 577 C C . ALA A 1 72 ? 0.953 -17.873 -10.323 1.00 96.75 72 ALA A C 1
ATOM 579 O O . ALA A 1 72 ? 1.356 -18.341 -11.394 1.00 96.75 72 ALA A O 1
ATOM 580 N N . PHE A 1 73 ? 0.988 -16.557 -10.081 1.00 96.12 73 PHE A N 1
ATOM 581 C CA . PHE A 1 73 ? 1.641 -15.621 -10.992 1.00 96.12 73 PHE A CA 1
ATOM 582 C C . PHE A 1 73 ? 3.154 -15.856 -11.007 1.00 96.12 73 PHE A C 1
ATOM 584 O O . PHE A 1 73 ? 3.799 -15.962 -9.968 1.00 96.12 73 PHE A O 1
ATOM 591 N N . LYS A 1 74 ? 3.735 -15.914 -12.210 1.00 93.06 74 LYS A N 1
ATOM 592 C CA . LYS A 1 74 ? 5.167 -16.201 -12.398 1.00 93.06 74 LYS A CA 1
ATOM 593 C C . LYS A 1 74 ? 6.075 -15.025 -12.044 1.00 93.06 74 LYS A C 1
ATOM 595 O O . LYS A 1 74 ? 7.211 -15.235 -11.637 1.00 93.06 74 LYS A O 1
ATOM 600 N N . MET A 1 75 ? 5.595 -13.804 -12.263 1.00 93.56 75 MET A N 1
ATOM 601 C CA . MET A 1 75 ? 6.359 -12.580 -12.050 1.00 93.56 75 MET A CA 1
ATOM 602 C C . MET A 1 75 ? 5.777 -11.849 -10.848 1.00 93.56 75 MET A C 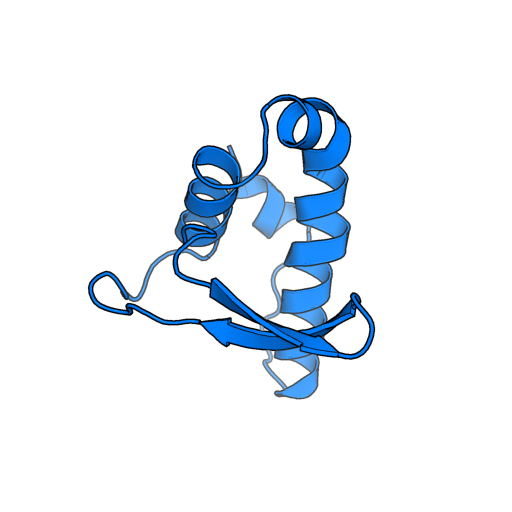1
ATOM 604 O O . MET A 1 75 ? 4.657 -11.345 -10.907 1.00 93.56 75 MET A O 1
ATOM 608 N N . ILE A 1 76 ? 6.537 -11.831 -9.761 1.00 95.81 76 ILE A N 1
ATOM 609 C CA . ILE A 1 76 ? 6.174 -11.159 -8.517 1.00 95.81 76 ILE A CA 1
ATOM 610 C C . ILE A 1 76 ? 7.180 -10.021 -8.323 1.00 95.81 76 ILE A C 1
ATOM 612 O O . ILE A 1 76 ? 8.379 -10.309 -8.265 1.00 95.81 76 ILE 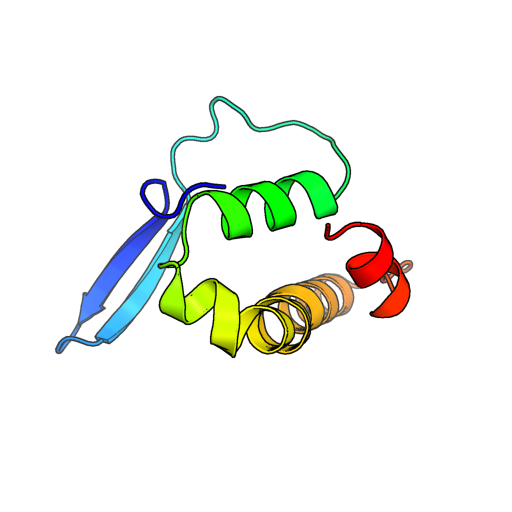A O 1
ATOM 616 N N . PRO A 1 77 ? 6.732 -8.755 -8.239 1.00 95.00 77 PRO A N 1
ATOM 617 C CA . PRO A 1 77 ? 7.621 -7.630 -7.978 1.00 95.00 77 PRO A CA 1
ATOM 618 C C . PRO A 1 77 ? 8.384 -7.815 -6.666 1.00 95.00 77 PRO A C 1
ATOM 620 O O . PRO A 1 77 ? 7.844 -8.332 -5.686 1.00 95.00 77 PRO A O 1
ATOM 623 N N . SER A 1 78 ? 9.635 -7.372 -6.633 1.00 96.62 78 SER A N 1
ATOM 624 C CA . SER A 1 78 ? 10.422 -7.273 -5.408 1.00 96.62 78 SER A CA 1
ATOM 625 C C . SER A 1 78 ? 10.019 -6.039 -4.596 1.00 96.62 78 SER A C 1
ATOM 627 O O . SER A 1 78 ? 9.385 -5.110 -5.100 1.00 96.62 78 SER A O 1
ATOM 629 N N . LEU A 1 79 ? 10.436 -5.979 -3.329 1.00 96.06 79 LEU A N 1
ATOM 630 C CA . LEU A 1 79 ? 10.200 -4.783 -2.520 1.00 96.06 79 LEU A CA 1
ATOM 631 C C . LEU A 1 79 ? 10.904 -3.546 -3.106 1.00 96.06 79 LEU A C 1
ATOM 633 O O . LEU A 1 79 ? 10.372 -2.441 -3.019 1.00 96.06 79 LEU A O 1
ATOM 637 N N . SER A 1 80 ? 12.080 -3.721 -3.716 1.00 96.19 80 SER A N 1
ATOM 638 C CA . SER A 1 80 ? 12.782 -2.638 -4.412 1.00 96.19 80 SER A CA 1
ATOM 639 C C . SER A 1 80 ? 11.998 -2.110 -5.607 1.00 96.19 80 SER A C 1
ATOM 641 O O . SER A 1 80 ? 11.979 -0.898 -5.800 1.00 96.19 80 SER A O 1
ATOM 643 N N . ASP A 1 81 ? 11.308 -2.981 -6.351 1.00 95.56 81 ASP A N 1
ATOM 644 C CA . ASP A 1 81 ? 10.474 -2.555 -7.481 1.00 95.56 81 ASP A CA 1
ATOM 645 C C . ASP A 1 81 ? 9.328 -1.668 -6.984 1.00 95.56 81 ASP A C 1
ATOM 647 O O . ASP A 1 81 ? 9.136 -0.564 -7.486 1.00 95.56 81 ASP A O 1
ATOM 651 N N . ILE A 1 82 ? 8.637 -2.091 -5.917 1.00 95.12 82 ILE A N 1
ATOM 652 C CA . ILE A 1 82 ? 7.554 -1.302 -5.310 1.00 95.12 82 ILE A CA 1
ATOM 653 C C . ILE A 1 82 ? 8.071 0.037 -4.772 1.00 95.12 82 ILE A C 1
ATOM 655 O O . ILE A 1 82 ? 7.462 1.076 -5.017 1.00 95.12 82 ILE A O 1
ATOM 659 N N . LYS A 1 83 ? 9.209 0.048 -4.067 1.00 94.81 83 LYS A N 1
ATOM 660 C CA . LYS A 1 83 ? 9.811 1.294 -3.563 1.00 94.81 83 LYS A CA 1
ATOM 661 C C . LYS A 1 83 ? 10.252 2.235 -4.684 1.00 94.81 83 LYS A C 1
ATOM 663 O O . LYS A 1 83 ? 10.214 3.441 -4.482 1.00 94.81 83 LYS A O 1
ATOM 668 N N . GLY A 1 84 ? 10.643 1.705 -5.842 1.00 95.12 84 GLY A N 1
ATOM 669 C CA . GLY A 1 84 ? 10.974 2.505 -7.022 1.00 95.12 84 GLY A CA 1
ATOM 670 C C . GLY A 1 84 ? 9.768 3.235 -7.620 1.00 95.12 84 GLY A C 1
ATOM 671 O O . GLY A 1 84 ? 9.935 4.287 -8.237 1.00 95.12 84 GLY A O 1
ATOM 672 N N . GLU A 1 85 ? 8.556 2.716 -7.417 1.00 93.62 85 GLU A N 1
ATOM 673 C CA . GLU A 1 85 ? 7.331 3.347 -7.911 1.00 93.62 85 GLU A CA 1
ATOM 674 C C . GLU A 1 85 ? 6.690 4.324 -6.908 1.00 93.62 85 GLU A C 1
ATOM 676 O O . GLU A 1 85 ? 5.932 5.207 -7.318 1.00 93.62 85 GLU A O 1
ATOM 681 N N . VAL A 1 86 ? 6.981 4.210 -5.608 1.00 90.50 86 VAL A N 1
ATOM 682 C CA . VAL A 1 86 ? 6.430 5.095 -4.565 1.00 90.50 86 VAL A CA 1
ATOM 683 C C . VAL A 1 86 ? 7.302 6.340 -4.384 1.00 90.50 86 VAL A C 1
ATOM 685 O O . VAL A 1 86 ? 8.505 6.230 -4.161 1.00 90.50 86 VAL A O 1
ATOM 688 N N . LYS A 1 87 ? 6.690 7.528 -4.448 1.00 77.06 87 LYS A N 1
ATOM 689 C CA . LYS A 1 87 ? 7.361 8.830 -4.307 1.00 77.06 87 LYS A CA 1
ATOM 690 C C . LYS A 1 87 ? 7.084 9.484 -2.952 1.00 77.06 87 LYS A C 1
ATOM 692 O O . LYS A 1 87 ? 6.078 9.155 -2.279 1.00 77.06 87 LYS A O 1
#

Sequence (87 aa):
MWVNNIMFKYEEGSPTHVVMIDFQGSAFVSLGLDVNYFLAMSPSPHVLMNKKEELIEKAYFLGLKNTLEKHAFKMIPSLSDIKGEVK